Protein AF-A0A0L1L082-F1 (afdb_monomer_lite)

Sequence (130 aa):
MAKRPEKLAKGVSLTTATKDIAAAWNKLPADGRAEWVKKSAELTKIREAKIASGEFIPKAKREKNSVKRVSGYCLFNSESMAALKKSNPSLTPPEVMRKCAAMWSQLSDAEKQVYKTKALTYIKPASPAA

Secondary structure (DSSP, 8-state):
-PPPP--SPTT--HHHHHHHHHHHHHHS-HHHHHHHHHHHHHHHHHHHHHHHTTS----------S--PPPHHHHHHHHHHHHHHHH-TTS-HHHHHHHHHHHHHHS-HHHHHHHHHHHHH--PPPPP--

Foldseek 3Di:
DDDDDPDDDPPQDPVNVVVVVVVVVVPDDPVVCVVVVVVVVVVVVVVVVCCVVVVDPPPPPPPPPPQPQAALLNVQLVVQLVVCCVVCVPDDSVRSSVVSVVVVVPDDPVVSVVSRVVSVPDRPPDDPDD

Radius of gyration: 25.85 Å; chains: 1; bounding box: 34×39×58 Å

pLDDT: mean 80.3, std 14.48, range [33.47, 93.88]

Structure (mmCIF, N/CA/C/O backbone):
data_AF-A0A0L1L082-F1
#
_entry.id   AF-A0A0L1L082-F1
#
loop_
_atom_site.group_PDB
_atom_site.id
_atom_site.type_symbol
_atom_site.label_atom_id
_atom_site.label_alt_id
_atom_site.label_comp_id
_atom_site.label_asym_id
_atom_site.label_entity_id
_atom_site.label_seq_id
_atom_site.pdbx_PDB_ins_code
_atom_site.Cartn_x
_atom_site.Cartn_y
_atom_site.Cartn_z
_atom_site.occupancy
_atom_site.B_iso_or_equiv
_atom_site.auth_seq_id
_atom_site.auth_comp_id
_atom_site.auth_asym_id
_atom_site.auth_atom_id
_atom_site.pdbx_PDB_model_num
ATOM 1 N N . MET A 1 1 ? -13.280 11.711 -26.788 1.00 35.84 1 MET A N 1
ATOM 2 C CA . MET A 1 1 ? -12.785 10.443 -26.205 1.00 35.84 1 MET A CA 1
ATOM 3 C C . MET A 1 1 ? -12.498 9.481 -27.347 1.00 35.84 1 MET A C 1
ATOM 5 O O . MET A 1 1 ? -13.436 9.084 -28.025 1.00 35.84 1 MET A O 1
ATOM 9 N N . ALA A 1 2 ? -11.229 9.202 -27.652 1.00 37.78 2 ALA A N 1
ATOM 10 C CA . ALA A 1 2 ? -10.877 8.331 -28.774 1.00 37.78 2 ALA A CA 1
ATOM 11 C C . ALA A 1 2 ? -11.356 6.899 -28.484 1.00 37.78 2 ALA A C 1
ATOM 13 O O . ALA A 1 2 ? -10.952 6.300 -27.486 1.00 37.78 2 ALA A O 1
ATOM 14 N N . LYS A 1 3 ? -12.266 6.381 -29.319 1.00 42.84 3 LYS A N 1
ATOM 15 C CA . LYS A 1 3 ? -12.794 5.017 -29.203 1.00 42.84 3 LYS A CA 1
ATOM 16 C C . LYS A 1 3 ? -11.632 4.023 -29.296 1.00 42.84 3 LYS A C 1
ATOM 18 O O . LYS A 1 3 ? -10.854 4.050 -30.246 1.00 42.84 3 LYS A O 1
ATOM 23 N N . ARG A 1 4 ? -11.513 3.173 -28.274 1.00 43.34 4 ARG A N 1
ATOM 24 C CA . ARG A 1 4 ? -10.518 2.099 -28.175 1.00 43.34 4 ARG A CA 1
ATOM 25 C C . ARG A 1 4 ? -10.735 1.112 -29.333 1.00 43.34 4 ARG A C 1
ATOM 27 O O . ARG A 1 4 ? -11.865 0.657 -29.488 1.00 43.34 4 ARG A O 1
ATOM 34 N N . PRO A 1 5 ? -9.711 0.771 -30.134 1.00 51.16 5 PRO A N 1
ATOM 35 C CA . PRO A 1 5 ? -9.896 -0.146 -31.250 1.00 51.16 5 PRO A CA 1
ATOM 36 C C . PRO A 1 5 ? -10.199 -1.558 -30.734 1.00 51.16 5 PRO A C 1
ATOM 38 O O . PRO A 1 5 ? -9.426 -2.144 -29.974 1.00 51.16 5 PRO A O 1
ATOM 41 N N . GLU A 1 6 ? -11.342 -2.088 -31.150 1.00 59.56 6 GLU A N 1
ATOM 42 C CA . GLU A 1 6 ? -11.803 -3.448 -30.891 1.00 59.56 6 GLU A CA 1
ATOM 43 C C . GLU A 1 6 ? -11.027 -4.412 -31.806 1.00 59.56 6 GLU A C 1
ATOM 45 O O . GLU A 1 6 ? -11.369 -4.614 -32.966 1.00 59.56 6 GLU A O 1
ATOM 50 N N . LYS A 1 7 ? -9.895 -4.938 -31.321 1.00 58.69 7 LYS A N 1
ATOM 51 C CA . LYS A 1 7 ? -9.055 -5.900 -32.060 1.00 58.69 7 LYS A CA 1
ATOM 52 C C . LYS A 1 7 ? -8.709 -7.127 -31.214 1.00 58.69 7 LYS A C 1
ATOM 54 O O . LYS A 1 7 ? -7.547 -7.506 -31.115 1.00 58.69 7 LYS A O 1
ATOM 59 N N . LEU A 1 8 ? -9.702 -7.728 -30.566 1.00 58.50 8 LEU A N 1
ATOM 60 C CA . LEU A 1 8 ? -9.556 -9.074 -30.005 1.00 58.50 8 LEU A CA 1
ATOM 61 C C . LEU A 1 8 ? -10.238 -10.065 -30.948 1.00 58.50 8 LEU A C 1
ATOM 63 O O . LEU A 1 8 ? -11.324 -9.787 -31.455 1.00 58.50 8 LEU A O 1
ATOM 67 N N . ALA A 1 9 ? -9.587 -11.201 -31.211 1.00 62.38 9 ALA A N 1
ATOM 68 C CA . ALA A 1 9 ? -10.189 -12.282 -31.985 1.00 62.38 9 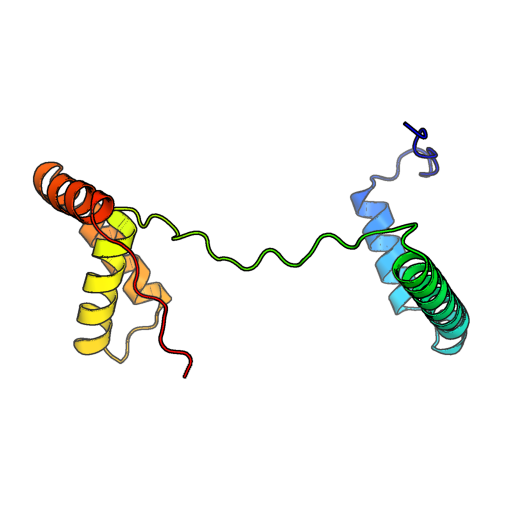ALA A CA 1
ATOM 69 C C . ALA A 1 9 ? -11.507 -12.718 -31.320 1.00 62.38 9 ALA A C 1
ATOM 71 O O . ALA A 1 9 ? -11.579 -12.822 -30.091 1.00 62.38 9 ALA A O 1
ATOM 72 N N . LYS A 1 10 ? -12.556 -12.937 -32.124 1.00 61.81 10 LYS A N 1
ATOM 73 C CA . LYS A 1 10 ? -13.899 -13.274 -31.628 1.00 61.81 10 LYS A CA 1
ATOM 74 C C . LYS A 1 10 ? -13.818 -14.494 -30.696 1.00 61.81 10 LYS A C 1
ATOM 76 O O . LYS A 1 10 ? -13.416 -15.565 -31.131 1.00 61.81 10 LYS A O 1
ATOM 81 N N . GLY A 1 11 ? -14.182 -14.312 -29.423 1.00 68.25 11 GLY A N 1
ATOM 82 C CA . GLY A 1 11 ? -14.235 -15.378 -28.412 1.00 68.25 11 GLY A CA 1
ATOM 83 C C . GLY A 1 11 ? -13.040 -15.475 -27.454 1.00 68.25 11 GLY A C 1
ATOM 84 O O . GLY A 1 11 ? -13.115 -16.227 -26.486 1.00 68.25 11 GLY A O 1
ATOM 85 N N . VAL A 1 12 ? -11.962 -14.705 -27.649 1.00 67.50 12 VAL A N 1
ATOM 86 C CA . VAL A 1 12 ? -10.824 -14.709 -26.713 1.00 67.50 12 VAL A CA 1
ATOM 87 C C . VAL A 1 12 ? -11.030 -13.649 -25.636 1.00 67.50 12 VAL A C 1
ATOM 89 O O . VAL A 1 12 ? -11.123 -12.453 -25.920 1.00 67.50 12 VAL A O 1
ATOM 92 N N . SER A 1 13 ? -11.083 -14.084 -24.375 1.00 79.38 13 SER A N 1
ATOM 93 C CA . SER A 1 13 ? -11.175 -13.162 -23.243 1.00 79.38 13 SER A CA 1
ATOM 94 C C . SER A 1 13 ? -9.901 -12.316 -23.123 1.00 79.38 13 SER A C 1
ATOM 96 O O . SER A 1 13 ? -8.794 -12.787 -23.398 1.00 79.38 13 SER A O 1
ATOM 98 N N . LEU A 1 14 ? -10.034 -11.066 -22.666 1.00 77.19 14 LEU A N 1
ATOM 99 C CA . LEU A 1 14 ? -8.897 -10.153 -22.483 1.00 77.19 14 LEU A CA 1
ATOM 100 C C . LEU A 1 14 ? -7.812 -10.758 -21.574 1.00 77.19 14 LEU A C 1
ATOM 102 O O . LEU A 1 14 ? -6.619 -10.535 -21.786 1.00 77.19 14 LEU A O 1
ATOM 106 N N . THR A 1 15 ? -8.221 -11.532 -20.568 1.00 80.06 15 THR A N 1
ATOM 107 C CA . THR A 1 15 ? -7.308 -12.188 -19.628 1.00 80.06 15 THR A CA 1
ATOM 108 C C . THR A 1 15 ? -6.534 -13.322 -20.291 1.00 80.06 15 THR A C 1
ATOM 110 O O . THR A 1 15 ? -5.339 -13.452 -20.030 1.00 80.06 15 THR A O 1
ATOM 113 N N . THR A 1 16 ? -7.163 -14.092 -21.181 1.00 81.00 16 THR A N 1
ATOM 114 C CA . THR A 1 16 ? -6.484 -15.119 -21.986 1.00 81.00 16 THR A CA 1
ATOM 115 C C . THR A 1 16 ? -5.508 -14.475 -22.971 1.00 81.00 16 THR A C 1
ATOM 117 O O . THR A 1 16 ? -4.320 -14.773 -22.927 1.00 81.00 16 THR A O 1
ATOM 120 N N . ALA A 1 17 ? -5.958 -13.480 -23.742 1.00 81.75 17 ALA A N 1
ATOM 121 C CA . ALA A 1 17 ? -5.111 -12.782 -24.713 1.00 81.75 17 ALA A CA 1
ATOM 122 C C . ALA A 1 17 ? -3.873 -12.129 -24.069 1.00 81.75 17 ALA A C 1
ATOM 124 O O . ALA A 1 17 ? -2.777 -12.181 -24.622 1.00 81.75 17 ALA A O 1
ATOM 125 N N . THR A 1 18 ? -4.018 -11.538 -22.878 1.00 83.19 18 THR A N 1
ATOM 126 C CA . THR A 1 18 ? -2.888 -10.909 -22.168 1.00 83.19 18 THR A CA 1
ATOM 127 C C . THR A 1 18 ? -1.866 -11.947 -21.700 1.00 83.19 18 THR A C 1
ATOM 129 O O . THR A 1 18 ? -0.660 -11.708 -21.787 1.00 83.19 18 THR A O 1
ATOM 132 N N . LYS A 1 19 ? -2.328 -13.112 -21.226 1.00 88.81 19 LYS A N 1
ATOM 133 C CA . LYS A 1 19 ? -1.448 -14.222 -20.833 1.00 88.81 19 LYS A CA 1
ATOM 134 C C . LYS A 1 19 ? -0.703 -14.797 -22.036 1.00 88.81 19 LYS A C 1
ATOM 136 O O . LYS A 1 19 ? 0.499 -15.028 -21.932 1.00 88.81 19 LYS A O 1
ATOM 141 N N . ASP A 1 20 ? -1.377 -14.950 -23.171 1.00 83.25 20 ASP A N 1
ATOM 142 C CA . ASP A 1 20 ? -0.773 -15.478 -24.397 1.00 83.25 20 ASP A CA 1
ATOM 143 C C . ASP A 1 20 ? 0.293 -14.531 -24.961 1.00 83.25 20 ASP A C 1
ATOM 145 O O . ASP A 1 20 ? 1.380 -14.976 -25.327 1.00 83.25 20 ASP A O 1
ATOM 149 N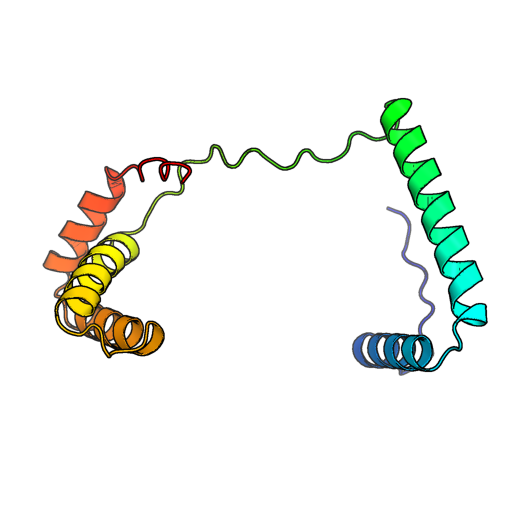 N . ILE A 1 21 ? 0.043 -13.216 -24.940 1.00 85.31 21 ILE A N 1
ATOM 150 C CA . ILE A 1 21 ? 1.037 -12.199 -25.320 1.00 85.31 21 ILE A CA 1
ATOM 151 C C . ILE A 1 21 ? 2.262 -12.265 -24.400 1.00 85.31 21 ILE A C 1
ATOM 153 O O . ILE A 1 21 ? 3.393 -12.222 -24.881 1.00 85.31 21 ILE A O 1
ATOM 157 N N . ALA A 1 22 ? 2.061 -12.404 -23.087 1.00 85.44 22 ALA A N 1
ATOM 158 C CA . ALA A 1 22 ? 3.166 -12.528 -22.138 1.00 85.44 22 ALA A CA 1
ATOM 159 C C . ALA A 1 22 ? 3.974 -13.821 -22.356 1.00 85.44 22 ALA A C 1
ATOM 161 O O . ALA A 1 22 ? 5.206 -13.804 -22.322 1.00 85.44 22 ALA A O 1
ATOM 162 N N . ALA A 1 23 ? 3.301 -14.941 -22.627 1.00 86.56 23 ALA A N 1
ATOM 163 C CA . ALA A 1 23 ? 3.953 -16.208 -22.942 1.00 86.56 23 ALA A CA 1
ATOM 164 C C . ALA A 1 23 ? 4.739 -16.135 -24.262 1.00 86.56 23 ALA A C 1
ATOM 166 O O . ALA A 1 23 ? 5.867 -16.624 -24.328 1.00 86.56 23 ALA A O 1
ATOM 167 N N . ALA A 1 24 ? 4.182 -15.488 -25.290 1.00 84.62 24 ALA A N 1
ATOM 168 C CA . ALA A 1 24 ? 4.858 -15.247 -26.562 1.00 84.62 24 ALA A CA 1
ATOM 169 C C . ALA A 1 24 ? 6.082 -14.335 -26.391 1.00 84.62 24 ALA A C 1
ATOM 171 O O . ALA A 1 24 ? 7.153 -14.643 -26.910 1.00 84.62 24 ALA A O 1
ATOM 172 N N . TRP A 1 25 ? 5.966 -13.272 -25.588 1.00 83.12 25 TRP A N 1
ATOM 173 C CA . TRP A 1 25 ? 7.078 -12.375 -25.266 1.00 83.12 25 TRP A CA 1
ATOM 174 C C . TRP A 1 25 ? 8.255 -13.119 -24.629 1.00 83.12 25 TRP A C 1
ATOM 176 O O . TRP A 1 25 ? 9.399 -12.941 -25.042 1.00 83.12 25 TRP A O 1
ATOM 186 N N . ASN A 1 26 ? 7.979 -14.014 -23.678 1.00 85.38 26 ASN A N 1
ATOM 187 C CA . ASN A 1 26 ? 9.011 -14.801 -23.000 1.00 85.38 26 ASN A CA 1
ATOM 188 C C . ASN A 1 26 ? 9.680 -15.855 -23.894 1.00 85.38 26 ASN A C 1
ATOM 190 O O . ASN A 1 26 ? 10.811 -16.246 -23.610 1.00 85.38 26 ASN A O 1
ATOM 194 N N . LYS A 1 27 ? 9.017 -16.293 -24.970 1.00 84.06 27 LYS A N 1
ATOM 195 C CA . LYS A 1 27 ? 9.551 -17.270 -25.933 1.00 84.06 27 LYS A CA 1
ATOM 196 C C . LYS A 1 27 ? 10.351 -16.637 -27.077 1.00 84.06 27 LYS A C 1
ATOM 198 O O . LYS A 1 27 ? 11.052 -17.356 -27.778 1.00 84.06 27 LYS A O 1
ATOM 203 N N . LEU A 1 28 ? 10.273 -15.317 -27.273 1.00 80.94 28 LEU A N 1
ATOM 204 C CA . LEU A 1 28 ? 11.038 -14.630 -28.320 1.00 80.94 28 LEU A CA 1
ATOM 205 C C . LEU A 1 28 ? 12.543 -14.602 -27.989 1.00 80.94 28 LEU A C 1
ATOM 207 O O . LEU A 1 28 ? 12.883 -14.294 -26.843 1.00 80.94 28 LEU A O 1
ATOM 211 N N . PRO A 1 29 ? 13.442 -14.850 -28.959 1.00 79.69 29 PRO A N 1
ATOM 212 C CA . PRO A 1 29 ? 14.884 -14.673 -28.788 1.00 79.69 29 PRO A CA 1
ATOM 213 C C . PRO A 1 29 ? 15.249 -13.193 -28.581 1.00 79.69 29 PRO A C 1
ATOM 215 O O . PRO A 1 29 ? 14.461 -12.296 -28.895 1.00 79.69 29 PRO A O 1
ATOM 218 N N . ALA A 1 30 ? 16.442 -12.934 -28.036 1.00 69.25 30 ALA A N 1
ATOM 219 C CA . ALA A 1 30 ? 16.897 -11.589 -27.665 1.00 69.25 30 ALA A CA 1
ATOM 220 C C . ALA A 1 30 ? 16.822 -10.581 -28.831 1.00 69.25 30 ALA A C 1
ATOM 222 O O . ALA A 1 30 ? 16.390 -9.445 -28.629 1.00 69.25 30 ALA A O 1
ATOM 223 N N . ASP A 1 31 ? 17.115 -11.030 -30.053 1.00 74.44 31 ASP A N 1
ATOM 224 C CA . ASP A 1 31 ? 17.080 -10.203 -31.265 1.00 74.44 31 ASP A CA 1
ATOM 225 C C . ASP A 1 31 ? 15.662 -9.748 -31.633 1.00 74.44 31 ASP A C 1
ATOM 227 O O . ASP A 1 31 ? 15.456 -8.603 -32.031 1.00 74.44 31 ASP A O 1
ATOM 231 N N . GLY A 1 32 ? 14.651 -10.589 -31.387 1.00 74.62 32 GLY A N 1
ATOM 232 C CA . GLY A 1 32 ? 13.246 -10.242 -31.624 1.00 74.62 32 GLY A CA 1
ATOM 233 C C . GLY A 1 32 ? 12.695 -9.226 -30.619 1.00 74.62 32 GLY A C 1
ATOM 234 O O . GLY A 1 32 ? 11.729 -8.522 -30.906 1.00 74.62 32 GLY A O 1
ATOM 235 N N . ARG A 1 33 ? 13.310 -9.112 -29.435 1.00 79.38 33 ARG A N 1
ATOM 236 C CA . ARG A 1 33 ? 12.949 -8.103 -28.421 1.00 79.38 33 ARG A CA 1
ATOM 237 C C . ARG A 1 33 ? 13.719 -6.798 -28.612 1.00 79.38 33 ARG A C 1
ATOM 239 O O . ARG A 1 33 ? 13.251 -5.757 -28.153 1.00 79.38 33 ARG A O 1
ATOM 246 N N . ALA A 1 34 ? 14.865 -6.832 -29.293 1.00 84.00 34 ALA A N 1
ATOM 247 C CA . ALA A 1 34 ? 15.736 -5.675 -29.481 1.00 84.00 34 ALA A CA 1
ATOM 248 C C . ALA A 1 34 ? 15.029 -4.515 -30.201 1.00 84.00 34 ALA A C 1
ATOM 250 O O . ALA A 1 34 ? 15.191 -3.359 -29.809 1.00 84.00 34 ALA A O 1
ATOM 251 N N . GLU A 1 35 ? 14.191 -4.803 -31.198 1.00 85.50 35 GLU A N 1
ATOM 252 C CA . GLU A 1 35 ? 13.399 -3.783 -31.899 1.00 85.50 35 GLU A CA 1
ATOM 253 C C . GLU A 1 35 ? 12.395 -3.087 -30.973 1.00 85.50 35 GLU A C 1
ATOM 255 O O . GLU A 1 35 ? 12.277 -1.861 -30.973 1.00 85.50 35 GLU A O 1
ATOM 260 N N . TRP A 1 36 ? 11.718 -3.852 -30.115 1.00 85.75 36 TRP A N 1
ATOM 261 C CA . TRP A 1 36 ? 10.771 -3.318 -29.135 1.00 85.75 36 TRP A CA 1
ATOM 262 C C . TRP A 1 36 ? 11.460 -2.509 -28.039 1.00 85.75 36 TRP A C 1
ATOM 264 O O . TRP A 1 36 ? 10.918 -1.499 -27.593 1.00 85.75 36 TRP A O 1
ATOM 274 N N . VAL A 1 37 ? 12.672 -2.899 -27.641 1.00 87.00 37 VAL A N 1
ATOM 275 C CA . VAL A 1 37 ? 13.504 -2.130 -26.705 1.00 87.00 37 VAL A CA 1
ATOM 276 C C . VAL A 1 37 ? 13.946 -0.808 -27.335 1.00 87.00 37 VAL A C 1
ATOM 278 O O . VAL A 1 37 ? 13.800 0.237 -26.702 1.00 87.00 37 VAL A O 1
ATOM 281 N N . LYS A 1 38 ? 14.404 -0.815 -28.595 1.00 89.81 38 LYS A N 1
ATOM 282 C CA . LYS A 1 38 ? 14.747 0.413 -29.340 1.00 89.81 38 LYS A CA 1
ATOM 283 C C . LYS A 1 38 ? 13.541 1.343 -29.461 1.00 89.81 38 LYS A C 1
ATOM 285 O O . LYS A 1 38 ? 13.642 2.521 -29.128 1.00 89.81 38 LYS A O 1
ATOM 290 N N . LYS A 1 39 ? 12.384 0.798 -29.843 1.00 90.00 39 LYS A N 1
ATOM 291 C CA . LYS A 1 39 ? 11.125 1.545 -29.939 1.00 90.00 39 LYS A CA 1
ATOM 292 C C . LYS A 1 39 ? 10.684 2.102 -28.586 1.00 90.00 39 LYS A C 1
ATOM 294 O O . LYS A 1 39 ? 10.236 3.240 -28.505 1.00 90.00 39 LYS A O 1
ATOM 299 N N . SER A 1 40 ? 10.846 1.335 -27.508 1.00 90.44 40 SER A N 1
ATOM 300 C CA . SER A 1 40 ? 10.587 1.821 -26.151 1.00 90.44 40 SER A CA 1
ATOM 301 C C . SER A 1 40 ? 11.514 2.978 -25.783 1.00 90.44 40 SER A C 1
ATOM 303 O O . SER A 1 40 ? 11.053 3.948 -25.190 1.00 90.44 40 SER A O 1
ATOM 305 N N . ALA A 1 41 ? 12.801 2.898 -26.125 1.00 92.25 41 ALA A N 1
ATOM 306 C CA . ALA A 1 41 ? 13.762 3.961 -25.850 1.00 92.25 41 ALA A CA 1
ATOM 307 C C . ALA A 1 41 ? 13.434 5.244 -26.631 1.00 92.25 41 ALA A C 1
ATOM 309 O O . ALA A 1 41 ? 13.504 6.338 -26.076 1.00 92.25 41 ALA A O 1
ATOM 310 N N . GLU A 1 42 ? 13.020 5.124 -27.893 1.00 91.56 42 GLU A N 1
ATOM 311 C CA . GLU A 1 42 ? 12.557 6.255 -28.703 1.00 91.56 42 GLU A CA 1
ATOM 312 C C . GLU A 1 42 ? 11.296 6.904 -28.114 1.00 91.56 42 GLU A C 1
ATOM 314 O O . GLU A 1 42 ? 11.245 8.121 -27.945 1.00 91.56 42 GLU A O 1
ATOM 319 N N . LEU A 1 43 ? 10.307 6.102 -27.709 1.00 91.06 43 LEU A N 1
ATOM 320 C CA . LEU A 1 43 ? 9.095 6.605 -27.054 1.00 91.06 43 LEU A CA 1
ATOM 321 C C . LEU A 1 43 ? 9.402 7.317 -25.730 1.00 91.06 43 LEU A C 1
ATOM 323 O O . LEU A 1 43 ? 8.757 8.320 -25.415 1.00 91.06 43 LEU A O 1
ATOM 327 N N . THR A 1 44 ? 10.393 6.843 -24.973 1.00 90.44 44 THR A N 1
ATOM 328 C CA . THR A 1 44 ? 10.879 7.538 -23.774 1.00 90.44 44 THR A CA 1
ATOM 329 C C . THR A 1 44 ? 11.467 8.900 -24.129 1.00 90.44 44 THR A C 1
ATOM 331 O O . THR A 1 44 ? 11.065 9.888 -23.522 1.00 90.44 44 THR A O 1
ATOM 334 N N . LYS A 1 45 ? 12.312 8.992 -25.164 1.00 93.88 45 LYS A N 1
ATOM 335 C CA . LYS A 1 45 ? 12.866 10.276 -25.632 1.00 93.88 45 LYS A CA 1
ATOM 336 C C . LYS A 1 45 ? 11.777 11.245 -26.085 1.00 93.88 45 LYS A C 1
ATOM 338 O O . LYS A 1 45 ? 11.824 12.420 -25.744 1.00 93.88 45 LYS A O 1
ATOM 343 N N . ILE A 1 46 ? 10.764 10.760 -26.806 1.00 91.50 46 ILE A N 1
ATOM 344 C CA . ILE A 1 46 ? 9.610 11.577 -27.214 1.00 91.50 46 ILE A CA 1
ATOM 345 C C . ILE A 1 46 ? 8.865 12.090 -25.982 1.00 91.50 46 ILE A C 1
ATOM 347 O O . ILE A 1 46 ? 8.504 13.263 -25.916 1.00 91.50 46 ILE A O 1
ATOM 351 N N . ARG A 1 47 ? 8.639 11.231 -24.984 1.00 89.62 47 ARG A N 1
ATOM 352 C CA . ARG A 1 47 ? 7.998 11.634 -23.731 1.00 89.62 47 ARG A CA 1
ATOM 353 C C . ARG A 1 47 ? 8.827 12.683 -22.993 1.00 89.62 47 ARG A C 1
ATOM 355 O O . ARG A 1 47 ? 8.253 13.655 -22.520 1.00 89.62 47 ARG A O 1
ATOM 362 N N . GLU A 1 48 ? 10.137 12.509 -22.902 1.00 90.50 48 GLU A N 1
ATOM 363 C CA . GLU A 1 48 ? 11.048 13.471 -22.274 1.00 90.50 48 GLU A CA 1
ATOM 364 C C . GLU A 1 48 ? 11.072 14.805 -23.024 1.00 90.50 48 GLU A C 1
ATOM 366 O O . GLU A 1 48 ? 10.964 15.851 -22.393 1.00 90.50 48 GLU A O 1
ATOM 371 N N . ALA A 1 49 ? 11.092 14.789 -24.357 1.00 91.69 49 ALA A N 1
ATOM 372 C CA . ALA A 1 49 ? 10.992 15.994 -25.176 1.00 91.69 49 ALA A CA 1
ATOM 373 C C . ALA A 1 49 ? 9.642 16.711 -24.993 1.00 91.69 49 ALA A C 1
ATOM 375 O O . ALA A 1 49 ? 9.597 17.938 -24.908 1.00 91.69 49 ALA A O 1
ATOM 376 N N . LYS A 1 50 ? 8.535 15.969 -24.861 1.00 90.94 50 LYS A N 1
ATOM 377 C CA . LYS A 1 50 ? 7.210 16.530 -24.529 1.00 90.94 50 LYS A CA 1
ATOM 378 C C . LYS A 1 50 ? 7.154 17.129 -23.124 1.00 90.94 50 LYS A C 1
ATOM 380 O O . LYS A 1 50 ? 6.435 18.097 -22.899 1.00 90.94 50 LYS A O 1
ATOM 385 N N . ILE A 1 51 ? 7.916 16.571 -22.185 1.00 86.88 51 ILE A N 1
ATOM 386 C CA . ILE A 1 51 ? 8.075 17.136 -20.840 1.00 86.88 51 ILE A CA 1
ATOM 387 C C . ILE A 1 51 ? 8.907 18.417 -20.897 1.00 86.88 51 ILE A C 1
ATOM 389 O O . ILE A 1 51 ? 8.505 19.427 -20.327 1.00 86.88 51 ILE A O 1
ATOM 393 N N . ALA A 1 52 ? 10.026 18.397 -21.622 1.00 87.25 52 ALA A N 1
ATOM 394 C CA . ALA A 1 52 ? 10.923 19.539 -21.773 1.00 87.25 52 ALA A CA 1
ATOM 395 C C . ALA A 1 52 ? 10.277 20.714 -22.526 1.00 87.25 52 ALA A C 1
ATOM 397 O O . ALA A 1 52 ? 10.512 21.866 -22.178 1.00 87.25 52 ALA A O 1
ATOM 398 N N . SER A 1 53 ? 9.429 20.435 -23.519 1.00 88.56 53 SER A N 1
ATOM 399 C CA . SER A 1 53 ? 8.657 21.452 -24.252 1.00 88.56 53 SER A CA 1
ATOM 400 C C . SER A 1 53 ? 7.420 21.955 -23.501 1.00 88.56 53 SER A C 1
ATOM 402 O O . SER A 1 53 ? 6.752 22.868 -23.976 1.00 88.56 53 SER A O 1
ATOM 404 N N . GLY A 1 54 ? 7.086 21.372 -22.344 1.00 84.62 54 GLY A N 1
ATOM 405 C CA . GLY A 1 54 ? 5.907 21.752 -21.565 1.00 84.62 54 GLY A CA 1
ATOM 406 C C . GLY A 1 54 ? 4.568 21.283 -22.152 1.00 84.62 54 GLY A C 1
ATOM 407 O O . GLY A 1 54 ? 3.531 21.527 -21.539 1.00 84.62 54 GLY A O 1
ATOM 408 N N . GLU A 1 55 ? 4.565 20.566 -23.285 1.00 85.88 55 GLU A N 1
ATOM 409 C CA . GLU A 1 55 ? 3.363 19.953 -23.883 1.00 85.88 55 GLU A CA 1
ATOM 410 C C . GLU A 1 55 ? 2.747 18.902 -22.940 1.00 85.88 55 GLU A C 1
ATOM 412 O O . GLU A 1 55 ? 1.534 18.684 -22.924 1.00 85.88 55 GLU A O 1
ATOM 417 N N . PHE A 1 56 ? 3.582 18.254 -22.121 1.00 83.12 56 PHE A N 1
ATOM 418 C CA . PHE A 1 56 ? 3.153 17.280 -21.127 1.00 83.12 56 PHE A CA 1
ATOM 419 C C . PHE A 1 56 ? 3.774 17.558 -19.759 1.00 83.12 56 PHE A C 1
ATOM 421 O O . PHE A 1 56 ? 4.971 17.380 -19.563 1.00 83.12 56 PHE A O 1
ATOM 428 N N . ILE A 1 57 ? 2.947 17.887 -18.768 1.00 80.81 57 ILE A N 1
ATOM 429 C CA . ILE A 1 57 ? 3.384 17.984 -17.371 1.00 80.81 57 ILE A CA 1
ATOM 430 C C . ILE A 1 57 ? 3.192 16.610 -16.714 1.00 80.81 57 ILE A C 1
ATOM 432 O O . ILE A 1 57 ? 2.049 16.166 -16.543 1.00 80.81 57 ILE A O 1
ATOM 436 N N . PRO A 1 58 ? 4.270 15.902 -16.319 1.00 80.06 58 PRO A N 1
ATOM 437 C CA . PRO A 1 58 ? 4.140 14.669 -15.562 1.00 80.06 58 PRO A CA 1
ATOM 438 C C . PRO A 1 58 ? 3.364 14.939 -14.284 1.00 80.06 58 PRO A C 1
ATOM 440 O O . PRO A 1 58 ? 3.630 15.904 -13.569 1.00 80.06 58 PRO A O 1
ATOM 443 N N . LYS A 1 59 ? 2.431 14.047 -13.948 1.00 77.38 59 LYS A N 1
ATOM 444 C CA . LYS A 1 59 ? 1.795 14.079 -12.635 1.00 77.38 59 LYS A CA 1
ATOM 445 C C . LYS A 1 59 ? 2.897 13.909 -11.590 1.00 77.38 59 LYS A C 1
ATOM 447 O O . LYS A 1 59 ? 3.439 12.811 -11.457 1.00 77.38 59 LYS A O 1
ATOM 452 N N . ALA A 1 60 ? 3.237 14.992 -10.892 1.00 73.50 60 ALA A N 1
ATOM 453 C CA . ALA A 1 60 ? 4.231 14.962 -9.832 1.00 73.50 60 ALA A CA 1
ATOM 454 C C . ALA 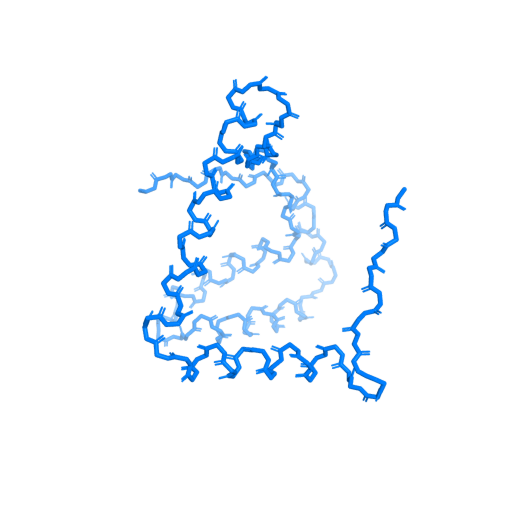A 1 60 ? 3.899 13.814 -8.871 1.00 73.50 60 ALA A C 1
ATOM 456 O O . ALA A 1 60 ? 2.726 13.597 -8.528 1.00 73.50 60 ALA A O 1
ATOM 457 N N . LYS A 1 61 ? 4.924 13.062 -8.449 1.00 61.22 61 LYS A N 1
ATOM 458 C CA . LYS A 1 61 ? 4.792 12.144 -7.318 1.00 61.22 61 LYS A CA 1
ATOM 459 C C . LYS A 1 61 ? 4.344 13.028 -6.168 1.00 61.22 61 LYS A C 1
ATOM 461 O O . LYS A 1 61 ? 5.126 13.847 -5.707 1.00 61.22 61 LYS A O 1
ATOM 466 N N . ARG A 1 62 ? 3.060 12.956 -5.800 1.00 56.12 62 ARG A N 1
ATOM 467 C CA . ARG A 1 62 ? 2.536 13.778 -4.711 1.00 56.12 62 ARG A CA 1
ATOM 468 C C . ARG A 1 62 ? 3.424 13.496 -3.508 1.00 56.12 62 ARG A C 1
ATOM 470 O O . ARG A 1 62 ? 3.408 12.367 -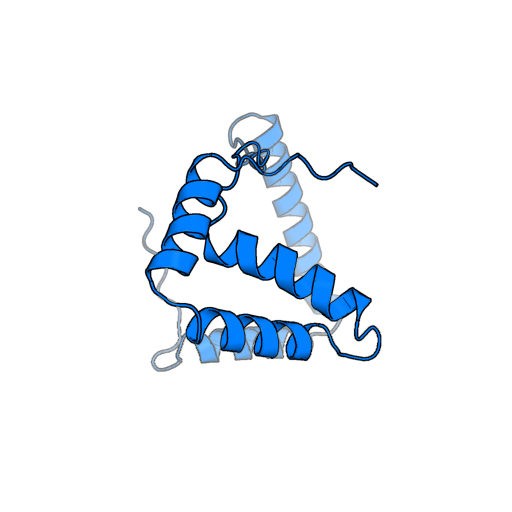3.009 1.00 56.12 62 ARG A O 1
ATOM 477 N N . GLU A 1 63 ? 4.202 14.499 -3.103 1.00 58.12 63 GLU A N 1
ATOM 478 C CA . GLU A 1 63 ? 4.778 14.594 -1.768 1.00 58.12 63 GLU A CA 1
ATOM 479 C C . GLU A 1 63 ? 3.658 14.170 -0.830 1.00 58.12 63 GLU A C 1
ATOM 481 O O . GLU A 1 63 ? 2.571 14.761 -0.833 1.00 58.12 63 GLU A O 1
ATOM 486 N N . LYS A 1 64 ? 3.845 13.054 -0.121 1.00 60.56 64 LYS A N 1
ATOM 487 C CA . LYS A 1 64 ? 2.803 12.504 0.745 1.00 60.56 64 LYS A CA 1
ATOM 488 C C . LYS A 1 64 ? 2.748 13.320 2.033 1.00 60.56 64 LYS A C 1
ATOM 490 O O . LYS A 1 64 ? 2.754 12.756 3.117 1.00 60.56 64 LYS A O 1
ATOM 495 N N . ASN A 1 65 ? 2.650 14.640 1.909 1.00 55.06 65 ASN A N 1
ATOM 496 C CA . ASN A 1 65 ? 2.392 15.573 2.993 1.00 55.06 65 ASN A CA 1
ATOM 497 C C . ASN A 1 65 ? 0.894 15.587 3.343 1.00 55.06 65 ASN A C 1
ATOM 499 O O . ASN A 1 65 ? 0.255 16.620 3.498 1.00 55.06 65 ASN A O 1
ATOM 503 N N . SER A 1 66 ? 0.295 14.398 3.388 1.00 58.03 66 SER A N 1
ATOM 504 C CA . SER A 1 66 ? -1.016 14.198 3.980 1.00 58.03 66 SER A CA 1
ATOM 505 C C . SER A 1 66 ? -0.761 13.473 5.287 1.00 58.03 66 SER A C 1
ATOM 507 O O . SER A 1 66 ? -0.379 12.295 5.260 1.00 58.03 66 SER A O 1
ATOM 509 N N . VAL A 1 67 ? -0.970 14.156 6.411 1.00 62.84 67 VAL A N 1
ATOM 510 C CA . VAL A 1 67 ? -1.099 13.504 7.715 1.00 62.84 67 VAL A CA 1
ATOM 511 C C . VAL A 1 67 ? -2.148 12.407 7.547 1.00 62.84 67 VAL A C 1
ATOM 513 O O . VAL A 1 67 ? -3.338 12.677 7.377 1.00 62.84 67 VAL A O 1
ATOM 516 N N . LYS A 1 68 ? -1.705 11.148 7.484 1.00 69.88 68 LYS A N 1
ATOM 517 C CA . LYS A 1 68 ? -2.632 10.023 7.384 1.00 69.88 68 LYS A CA 1
ATOM 518 C C . LYS A 1 68 ? -3.326 9.926 8.732 1.00 69.88 68 LYS A C 1
ATOM 520 O O . LYS A 1 68 ? -2.672 9.586 9.716 1.00 69.88 68 LYS A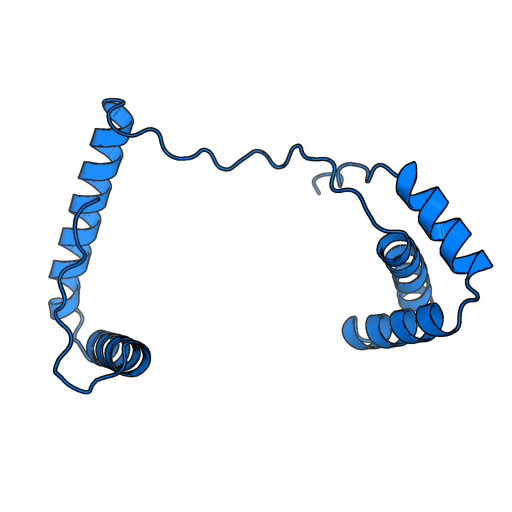 O 1
ATOM 525 N N . ARG A 1 69 ? -4.629 10.213 8.767 1.00 75.25 69 ARG A N 1
ATOM 526 C CA . ARG A 1 69 ? -5.439 9.974 9.962 1.00 75.25 69 ARG A CA 1
ATOM 527 C C . ARG A 1 69 ? -5.348 8.493 10.316 1.00 75.25 69 ARG A C 1
ATOM 529 O O . ARG A 1 69 ? -5.584 7.628 9.472 1.00 75.25 69 ARG A O 1
ATOM 536 N N . VAL A 1 70 ? -4.931 8.219 11.542 1.00 83.94 70 VAL A N 1
ATOM 537 C CA . VAL A 1 70 ? -4.833 6.866 12.090 1.00 83.94 70 VAL A CA 1
ATOM 538 C C . VAL A 1 70 ? -6.180 6.550 12.736 1.00 83.94 70 VAL A C 1
ATOM 540 O O . VAL A 1 70 ? -6.797 7.442 13.300 1.00 83.94 70 VAL A O 1
ATOM 543 N N . SER A 1 71 ? -6.687 5.322 12.608 1.00 88.75 71 SER A N 1
ATOM 544 C CA . SER A 1 71 ? -7.911 4.905 13.306 1.00 88.75 71 SER A CA 1
ATOM 545 C C . SER A 1 71 ? -7.592 4.428 14.727 1.00 88.75 71 SER A C 1
ATOM 547 O O . SER A 1 71 ? -6.451 4.066 15.018 1.00 88.75 71 SER A O 1
ATOM 549 N N . GLY A 1 72 ? -8.603 4.355 15.600 1.00 89.62 72 GLY A N 1
ATOM 550 C CA . GLY A 1 72 ? -8.429 3.816 16.957 1.00 89.62 72 GLY A CA 1
ATOM 551 C C . GLY A 1 72 ? -7.853 2.398 16.965 1.00 89.62 72 GLY A C 1
ATOM 552 O O . GLY A 1 72 ? -6.943 2.105 17.734 1.00 89.62 72 GLY A O 1
ATOM 553 N N . TYR A 1 73 ? -8.295 1.556 16.027 1.00 90.12 73 TYR A N 1
ATOM 554 C CA . TYR A 1 73 ? -7.744 0.214 15.849 1.00 90.12 73 TYR A CA 1
ATOM 555 C C . TYR A 1 73 ? -6.255 0.233 15.487 1.00 90.12 73 TYR A C 1
ATOM 557 O O . TYR A 1 73 ? -5.476 -0.538 16.034 1.00 90.12 73 TYR A O 1
ATOM 565 N N . CYS A 1 74 ? -5.834 1.125 14.586 1.00 89.50 74 CYS A N 1
ATOM 566 C CA . CYS A 1 74 ? -4.430 1.222 14.193 1.00 89.50 74 CYS A CA 1
ATOM 567 C C . CYS A 1 74 ? -3.529 1.652 15.362 1.00 89.50 74 CYS A C 1
ATOM 569 O O . CYS A 1 74 ? -2.406 1.157 15.460 1.00 89.50 74 CYS A O 1
ATOM 571 N N . LEU A 1 75 ? -4.014 2.538 16.241 1.00 89.75 75 LEU A N 1
ATOM 572 C CA . LEU A 1 75 ? -3.302 2.922 17.463 1.00 89.75 75 LEU A CA 1
ATOM 573 C C . LEU A 1 75 ? -3.151 1.742 18.414 1.00 89.75 75 LEU A C 1
ATOM 575 O O . LEU A 1 75 ? -2.024 1.380 18.750 1.00 89.75 75 LEU A O 1
ATOM 579 N N . PHE A 1 76 ? -4.268 1.099 18.757 1.00 92.00 76 PHE A N 1
ATOM 580 C CA . PHE A 1 76 ? -4.272 -0.096 19.593 1.00 92.00 76 PHE A CA 1
ATOM 581 C C . PHE A 1 76 ? -3.320 -1.159 19.044 1.00 92.00 76 PHE A C 1
ATOM 583 O O . PHE A 1 76 ? -2.42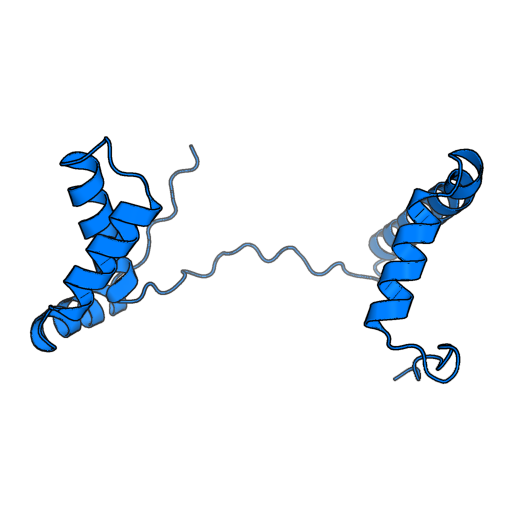8 -1.624 19.743 1.00 92.00 76 PHE A O 1
ATOM 590 N N . ASN A 1 77 ? -3.431 -1.475 17.753 1.00 91.50 77 ASN A N 1
ATOM 591 C CA . ASN A 1 77 ? -2.594 -2.488 17.132 1.00 91.50 77 ASN A CA 1
ATOM 592 C C . ASN A 1 77 ? -1.105 -2.111 17.189 1.00 91.50 77 ASN A C 1
ATOM 594 O O . ASN A 1 77 ? -0.273 -2.981 17.405 1.00 91.50 77 ASN A O 1
ATOM 598 N N . SER A 1 78 ? -0.746 -0.831 17.042 1.00 88.50 78 SER A N 1
ATOM 599 C CA . SER A 1 78 ? 0.652 -0.400 17.165 1.00 88.50 78 SER A CA 1
ATOM 600 C C . SER A 1 78 ? 1.213 -0.570 18.582 1.00 88.50 78 SER A C 1
ATOM 602 O O . SER A 1 78 ? 2.336 -1.052 18.736 1.00 88.50 78 SER A O 1
ATOM 604 N N . GLU A 1 79 ? 0.419 -0.251 19.607 1.00 89.69 79 GLU A N 1
ATOM 605 C CA . GLU A 1 79 ? 0.787 -0.410 21.018 1.00 89.69 79 GLU A CA 1
ATOM 606 C C . GLU A 1 79 ? 0.884 -1.896 21.390 1.00 89.69 79 GLU A C 1
ATOM 608 O O . GLU A 1 79 ? 1.906 -2.354 21.910 1.00 89.69 79 GLU A O 1
ATOM 613 N N . SER A 1 80 ? -0.140 -2.680 21.049 1.00 89.88 80 SER A N 1
ATOM 614 C CA . SER A 1 80 ? -0.211 -4.110 21.351 1.00 89.88 80 SER A CA 1
ATOM 615 C C . SER A 1 80 ? 0.849 -4.912 20.604 1.00 89.88 80 SER A C 1
ATOM 617 O O . SER A 1 80 ? 1.464 -5.796 21.198 1.00 89.88 80 SER A O 1
ATOM 619 N N . MET A 1 81 ? 1.129 -4.600 19.334 1.00 87.50 81 MET A N 1
ATOM 620 C CA . MET A 1 81 ? 2.212 -5.256 18.597 1.00 87.50 81 MET A CA 1
ATOM 621 C C . MET A 1 81 ? 3.574 -4.977 19.227 1.00 87.50 81 MET A C 1
ATOM 623 O O . MET A 1 81 ? 4.393 -5.889 19.325 1.00 87.50 81 MET A O 1
ATOM 627 N N . ALA A 1 82 ? 3.829 -3.740 19.667 1.00 87.94 82 ALA A N 1
ATOM 628 C CA . ALA A 1 82 ? 5.080 -3.388 20.332 1.00 87.94 82 ALA A CA 1
ATOM 629 C C . ALA A 1 82 ? 5.236 -4.131 21.668 1.00 87.94 82 ALA A C 1
ATOM 631 O O . ALA A 1 82 ? 6.315 -4.651 21.955 1.00 87.94 82 ALA A O 1
ATOM 632 N N . ALA A 1 83 ? 4.162 -4.238 22.454 1.00 87.94 83 ALA A N 1
ATOM 633 C CA . ALA A 1 83 ? 4.154 -4.992 23.705 1.00 87.94 83 ALA A CA 1
ATOM 634 C C . ALA A 1 83 ? 4.352 -6.501 23.479 1.00 87.94 83 ALA A C 1
ATOM 636 O O . ALA A 1 83 ? 5.177 -7.124 24.146 1.00 87.94 83 ALA A O 1
ATOM 637 N N . LEU A 1 84 ? 3.651 -7.087 22.503 1.00 87.56 84 LEU A N 1
ATOM 638 C CA . LEU A 1 84 ? 3.752 -8.513 22.180 1.00 87.56 84 LEU A CA 1
ATOM 639 C C . LEU A 1 84 ? 5.102 -8.886 21.572 1.00 87.56 84 LEU A C 1
ATOM 641 O O . LEU A 1 84 ? 5.631 -9.944 21.890 1.00 87.56 84 LEU A O 1
ATOM 645 N N . LYS A 1 85 ? 5.690 -8.021 20.739 1.00 85.75 85 LYS A N 1
ATOM 646 C CA . LYS A 1 85 ? 7.030 -8.249 20.187 1.00 85.75 85 LYS A CA 1
ATOM 647 C C . LYS A 1 85 ? 8.109 -8.182 21.271 1.00 85.75 85 LYS A C 1
ATOM 649 O O . LYS A 1 85 ? 9.074 -8.932 21.199 1.00 85.75 85 LYS A O 1
ATOM 654 N N . LYS A 1 86 ? 7.948 -7.306 22.272 1.00 85.81 86 LYS A N 1
ATOM 655 C CA . LYS A 1 86 ? 8.864 -7.220 23.422 1.00 85.81 86 LYS A CA 1
ATOM 656 C C . LYS A 1 86 ? 8.767 -8.443 24.334 1.00 85.81 86 LYS A C 1
ATOM 658 O O . LYS A 1 86 ? 9.796 -8.940 24.768 1.00 85.81 86 LYS A O 1
ATOM 663 N N . SER A 1 87 ? 7.555 -8.921 24.617 1.00 86.44 87 SER A N 1
ATOM 664 C CA . SER A 1 87 ? 7.350 -10.094 25.479 1.00 86.44 87 SER A CA 1
ATOM 665 C C . SER A 1 87 ? 7.614 -11.421 24.769 1.00 86.44 87 SER A C 1
ATOM 667 O O . SER A 1 87 ? 7.978 -12.393 25.418 1.00 86.44 87 SER A O 1
ATOM 669 N N . ASN A 1 88 ? 7.445 -11.472 23.446 1.00 82.50 88 ASN A N 1
ATOM 670 C CA . ASN A 1 88 ? 7.595 -12.684 22.647 1.00 82.50 88 ASN A CA 1
ATOM 671 C C . ASN A 1 88 ? 8.388 -12.400 21.359 1.00 82.50 88 ASN A C 1
ATOM 673 O O . ASN A 1 88 ? 7.812 -12.401 20.265 1.00 82.50 88 ASN A O 1
ATOM 677 N N . PRO A 1 89 ? 9.710 -12.177 21.455 1.00 82.12 89 PRO A N 1
ATOM 678 C CA . PRO A 1 89 ? 10.542 -11.888 20.287 1.00 82.12 89 PRO A CA 1
ATOM 679 C C . PRO A 1 89 ? 10.608 -13.051 19.282 1.00 82.12 89 PRO A C 1
ATOM 681 O O . PRO A 1 89 ? 10.949 -12.827 18.124 1.00 82.12 89 PRO A O 1
ATOM 684 N N . SER A 1 90 ? 10.252 -14.274 19.695 1.00 85.75 90 SER A N 1
ATOM 685 C CA . SER A 1 90 ? 10.208 -15.472 18.844 1.00 85.75 90 SER A CA 1
ATOM 686 C C . SER A 1 90 ? 8.969 -15.565 17.946 1.00 85.75 90 SER A C 1
ATOM 688 O O . SER A 1 90 ? 8.961 -16.368 17.017 1.00 85.75 90 SER A O 1
ATOM 690 N N . LEU A 1 91 ? 7.908 -14.793 18.219 1.00 82.88 91 LEU A N 1
ATOM 691 C CA . LEU A 1 91 ? 6.683 -14.840 17.418 1.00 82.88 91 LEU A CA 1
ATOM 692 C C . LEU A 1 91 ? 6.854 -14.079 16.108 1.00 82.88 91 LEU A C 1
ATOM 694 O O . LEU A 1 91 ? 7.396 -12.970 16.062 1.00 82.88 91 LEU A O 1
ATOM 698 N N . THR A 1 92 ? 6.313 -14.645 15.035 1.00 89.19 92 THR A N 1
ATOM 699 C CA . THR A 1 92 ? 6.373 -14.005 13.723 1.00 89.19 92 THR A CA 1
ATOM 700 C C . THR A 1 92 ? 5.410 -12.808 13.658 1.00 89.19 92 THR A C 1
ATOM 702 O O . THR A 1 92 ? 4.339 -12.828 14.278 1.00 89.19 92 THR A O 1
ATOM 705 N N . PRO A 1 93 ? 5.720 -11.750 12.882 1.00 85.19 93 PRO A N 1
ATOM 706 C CA . PRO A 1 93 ? 4.833 -10.590 12.752 1.00 85.19 93 PRO A CA 1
ATOM 707 C C . PRO A 1 93 ? 3.363 -10.922 12.401 1.00 85.19 93 PRO A C 1
ATOM 709 O O . PRO A 1 93 ? 2.467 -10.285 12.965 1.00 85.19 93 PRO A O 1
ATOM 712 N N . PRO A 1 94 ? 3.061 -11.921 11.542 1.00 90.19 94 PRO A N 1
ATOM 713 C CA . PRO A 1 94 ? 1.683 -12.336 11.270 1.00 90.19 94 PRO A CA 1
ATOM 714 C C . PRO A 1 94 ? 0.963 -12.953 12.478 1.00 90.19 94 PRO A C 1
ATOM 716 O O . PRO A 1 94 ? -0.243 -12.764 12.636 1.00 90.19 94 PRO A O 1
ATOM 719 N N . GLU A 1 95 ? 1.669 -13.691 13.332 1.00 90.12 95 GLU A N 1
ATOM 720 C CA . GLU A 1 95 ? 1.092 -14.297 14.540 1.00 90.12 95 GLU A CA 1
ATOM 721 C C . GLU A 1 95 ? 0.796 -13.244 15.600 1.00 90.12 95 GLU A C 1
ATOM 723 O O . GLU A 1 95 ? -0.273 -13.263 16.213 1.00 90.12 95 GLU A O 1
ATOM 728 N N . VAL A 1 96 ? 1.705 -12.280 15.761 1.00 90.19 96 VAL A N 1
ATOM 729 C CA . VAL A 1 96 ? 1.488 -11.116 16.624 1.00 90.19 96 VAL A CA 1
ATOM 730 C C . VAL A 1 96 ? 0.257 -10.334 16.155 1.00 90.19 96 VAL A C 1
ATOM 732 O O . VAL A 1 96 ? -0.600 -10.008 16.973 1.00 90.19 96 VAL A O 1
ATOM 735 N N . MET A 1 97 ? 0.104 -10.115 14.842 1.00 89.50 97 MET A N 1
ATOM 736 C CA . MET A 1 97 ? -1.082 -9.459 14.271 1.00 89.50 97 MET A CA 1
ATOM 737 C C . MET A 1 97 ? -2.374 -10.208 14.589 1.00 89.50 97 MET A C 1
ATOM 739 O O . MET A 1 97 ? -3.351 -9.589 15.006 1.00 89.50 97 MET A O 1
ATOM 743 N N . ARG A 1 98 ? -2.388 -11.535 14.422 1.00 92.00 98 ARG A N 1
ATOM 744 C CA . ARG A 1 98 ? -3.566 -12.355 14.741 1.00 92.00 98 ARG A CA 1
ATOM 745 C C . ARG A 1 98 ? -3.962 -12.228 16.214 1.00 92.00 98 ARG A C 1
ATOM 747 O O . ARG A 1 98 ? -5.144 -12.060 16.503 1.00 92.00 98 ARG A O 1
ATOM 754 N N . LYS A 1 99 ? -2.990 -12.238 17.133 1.00 90.38 99 LYS A N 1
ATOM 755 C CA . LYS A 1 99 ? -3.240 -12.035 18.571 1.00 90.38 99 LYS A CA 1
ATOM 756 C C . LYS A 1 99 ? -3.777 -10.634 18.878 1.00 90.38 99 LYS A C 1
ATOM 758 O O . LYS A 1 99 ? -4.747 -10.518 19.622 1.00 90.38 99 LYS A O 1
ATOM 763 N N . CYS A 1 100 ? -3.209 -9.584 18.279 1.00 91.75 100 CYS A N 1
ATOM 764 C CA . CYS A 1 100 ? -3.722 -8.219 18.436 1.00 91.75 100 CYS A CA 1
ATOM 765 C C . CYS A 1 100 ? -5.163 -8.085 17.926 1.00 91.75 100 CYS A C 1
ATOM 767 O O . CYS A 1 100 ? -6.003 -7.511 18.614 1.00 91.75 100 CYS A O 1
ATOM 769 N N . ALA A 1 101 ? -5.476 -8.653 16.759 1.00 91.50 101 ALA A N 1
ATOM 770 C CA . ALA A 1 101 ? -6.828 -8.620 16.206 1.00 91.50 101 ALA A CA 1
ATOM 771 C C . ALA A 1 101 ? -7.843 -9.334 17.118 1.00 91.50 101 ALA A C 1
ATOM 773 O O . ALA A 1 101 ? -8.926 -8.805 17.360 1.00 91.50 101 ALA A O 1
ATOM 774 N N . ALA A 1 102 ? -7.481 -10.498 17.671 1.00 92.94 102 ALA A N 1
ATOM 775 C CA . ALA A 1 102 ? -8.324 -11.220 18.624 1.00 92.94 102 ALA A CA 1
ATOM 776 C C . ALA A 1 102 ? -8.576 -10.405 19.905 1.00 92.94 102 ALA A C 1
ATOM 778 O O . ALA A 1 102 ? -9.720 -10.294 20.343 1.00 92.94 102 ALA A O 1
ATOM 779 N N . MET A 1 103 ? -7.531 -9.779 20.456 1.00 91.69 103 MET A N 1
ATOM 780 C CA . MET A 1 103 ? -7.644 -8.926 21.642 1.00 91.69 103 MET A CA 1
ATOM 781 C C . MET A 1 103 ? -8.550 -7.718 21.378 1.00 91.69 103 MET A C 1
ATOM 783 O O . MET A 1 103 ? -9.419 -7.423 22.189 1.00 91.69 103 MET A O 1
ATOM 787 N N . TRP A 1 104 ? -8.426 -7.068 20.216 1.00 92.25 104 TRP A N 1
ATOM 788 C CA . TRP A 1 104 ? -9.316 -5.966 19.840 1.00 92.25 104 TRP A CA 1
ATOM 789 C C . TRP A 1 104 ? -10.783 -6.393 19.767 1.00 92.25 104 TRP A C 1
ATOM 791 O O . TRP A 1 104 ? -11.658 -5.648 20.201 1.00 92.25 104 TRP A O 1
ATOM 801 N N . SER A 1 105 ? -11.076 -7.582 19.237 1.00 92.50 105 SER A N 1
ATOM 802 C CA . SER A 1 105 ? -12.449 -8.094 19.175 1.00 92.50 105 SER A CA 1
ATOM 803 C C . SER A 1 105 ? -13.055 -8.305 20.564 1.00 92.50 105 SER A C 1
ATOM 805 O O . SER A 1 105 ? -14.245 -8.052 20.727 1.00 92.50 105 SER A O 1
ATOM 807 N N . GLN A 1 106 ? -12.240 -8.698 21.549 1.00 93.25 106 GLN A N 1
ATOM 808 C CA . GLN A 1 106 ? -12.652 -8.936 22.938 1.00 93.25 106 GLN A CA 1
ATOM 809 C C . GLN A 1 106 ? -12.852 -7.657 23.764 1.00 93.25 106 GLN A C 1
ATOM 811 O O . GLN A 1 106 ? -13.545 -7.709 24.775 1.00 93.25 106 GLN A O 1
ATOM 816 N N . LEU A 1 107 ? -12.279 -6.520 23.351 1.00 91.56 107 LEU A N 1
ATOM 817 C CA . LEU A 1 107 ? -12.489 -5.247 24.046 1.00 91.56 107 LEU A CA 1
ATOM 818 C C . LEU A 1 107 ? -13.958 -4.815 23.994 1.00 91.56 107 LEU A C 1
ATOM 820 O O . LEU A 1 107 ? -14.632 -4.947 22.963 1.00 91.56 107 LEU A O 1
ATOM 824 N N . SER A 1 108 ? -14.414 -4.206 25.082 1.00 93.12 108 SER A N 1
ATOM 825 C CA . SER A 1 108 ? -15.715 -3.551 25.163 1.00 93.12 108 SER A CA 1
ATOM 826 C C . SER A 1 108 ? -15.792 -2.323 24.249 1.00 93.12 108 SER A C 1
ATOM 828 O O . SER A 1 108 ? -14.781 -1.729 23.854 1.00 93.12 108 SER A O 1
ATOM 830 N N . ASP A 1 109 ? -17.011 -1.897 23.923 1.00 91.38 109 ASP A N 1
ATOM 831 C CA . ASP A 1 109 ? -17.218 -0.695 23.109 1.00 91.38 109 ASP A CA 1
ATOM 832 C C . ASP A 1 109 ? -16.694 0.573 23.794 1.00 91.38 109 ASP A C 1
ATOM 834 O O . ASP A 1 109 ? -16.199 1.470 23.110 1.00 91.38 109 ASP A O 1
ATOM 838 N N . ALA A 1 110 ? -16.712 0.622 25.131 1.00 91.81 110 ALA A N 1
ATOM 839 C CA . ALA A 1 110 ? -16.142 1.718 25.911 1.00 91.81 110 ALA A CA 1
ATOM 840 C C . ALA A 1 110 ? -14.619 1.823 25.720 1.00 91.81 110 ALA A C 1
ATOM 842 O O . ALA A 1 110 ? -14.098 2.901 25.430 1.00 91.81 110 ALA A O 1
ATOM 843 N N . GLU A 1 111 ? -13.899 0.702 25.789 1.00 90.69 111 GLU A N 1
ATOM 844 C CA . GLU A 1 111 ? -12.446 0.662 25.578 1.00 90.69 111 GLU A CA 1
ATOM 845 C C . GLU A 1 111 ? -12.082 1.014 24.134 1.00 90.69 111 GLU A C 1
ATOM 847 O O . GLU A 1 111 ? -11.200 1.840 23.881 1.00 90.69 111 GLU A O 1
ATOM 852 N N . LYS A 1 112 ? -12.823 0.466 23.164 1.00 91.94 112 LYS A N 1
ATOM 853 C CA . LYS A 1 112 ? -12.678 0.829 21.747 1.00 91.94 112 LYS A CA 1
ATOM 854 C C . LYS A 1 112 ? -12.931 2.321 21.525 1.00 91.94 112 LYS A C 1
ATOM 856 O O . LYS A 1 112 ? -12.253 2.934 20.695 1.00 91.94 112 LYS A O 1
ATOM 861 N N . GLN A 1 113 ? -13.874 2.922 22.251 1.00 92.25 113 GLN A N 1
ATOM 862 C CA . GLN A 1 113 ? -14.191 4.346 22.149 1.00 92.25 113 GLN A CA 1
ATOM 863 C C . GLN A 1 113 ? -13.046 5.230 22.645 1.00 92.25 113 GLN A C 1
ATOM 865 O O . GLN A 1 113 ? -12.740 6.225 21.990 1.00 92.25 113 GLN A O 1
ATOM 870 N N . VAL A 1 114 ? -12.339 4.841 23.711 1.00 92.81 114 VAL A N 1
ATOM 871 C CA . VAL A 1 114 ? -11.128 5.551 24.167 1.00 92.81 114 VAL A CA 1
ATOM 872 C C . VAL A 1 114 ? -10.095 5.629 23.042 1.00 92.81 114 VAL A C 1
ATOM 874 O O . VAL A 1 114 ? -9.552 6.701 22.767 1.00 92.81 114 VAL A O 1
ATOM 877 N N . TYR A 1 115 ? -9.863 4.524 22.329 1.00 92.31 115 TYR A N 1
ATOM 878 C CA . TYR A 1 115 ? -8.944 4.504 21.189 1.00 92.31 115 TYR A CA 1
ATOM 879 C C . TYR A 1 115 ? -9.445 5.324 19.999 1.00 92.31 115 TYR A C 1
ATOM 881 O O . TYR A 1 115 ? -8.644 5.983 19.337 1.00 92.31 115 TYR A O 1
ATOM 889 N N . LYS A 1 116 ? -10.755 5.329 19.726 1.00 90.12 116 LYS A N 1
ATOM 890 C CA . LYS A 1 116 ? -11.346 6.199 18.696 1.00 90.12 116 LYS A CA 1
ATOM 891 C C . LYS A 1 116 ? -11.131 7.676 19.031 1.00 90.12 116 LYS A C 1
ATOM 893 O O . LYS A 1 116 ? -10.703 8.416 18.154 1.00 90.12 116 LYS A O 1
ATOM 898 N N . THR A 1 117 ? -11.344 8.089 20.280 1.00 91.25 117 THR A N 1
ATOM 899 C CA . THR A 1 117 ? -11.112 9.473 20.723 1.00 91.25 117 THR A CA 1
ATOM 900 C C . THR A 1 117 ? -9.632 9.845 20.649 1.00 91.25 117 THR A C 1
ATOM 902 O O . THR A 1 117 ? -9.298 10.883 20.081 1.00 91.25 117 THR A O 1
ATOM 905 N N . LYS A 1 118 ? -8.729 8.973 21.122 1.00 88.81 118 LYS A N 1
ATOM 906 C CA . LYS A 1 118 ? -7.271 9.163 20.985 1.00 88.81 118 LYS A CA 1
ATOM 907 C C . LYS A 1 118 ? -6.852 9.322 19.522 1.00 88.81 118 LYS A C 1
ATOM 909 O O . LYS A 1 118 ? -6.018 10.156 19.203 1.00 88.81 118 LYS A O 1
ATOM 914 N N . ALA A 1 119 ? -7.451 8.553 18.617 1.00 90.12 119 ALA A N 1
ATOM 915 C CA . ALA A 1 119 ? -7.155 8.610 17.190 1.00 90.12 119 ALA A CA 1
ATOM 916 C C . ALA A 1 119 ? -7.562 9.927 16.514 1.00 90.12 119 ALA A C 1
ATOM 918 O O . ALA A 1 119 ? -6.930 10.318 15.534 1.00 90.12 119 ALA A O 1
ATOM 919 N N . LEU A 1 120 ? -8.582 10.624 17.029 1.00 86.81 120 LEU A N 1
ATOM 920 C CA . LEU A 1 120 ? -9.003 11.923 16.494 1.00 86.81 120 LEU A CA 1
ATOM 921 C C . LEU A 1 120 ? -7.951 13.010 16.725 1.00 86.81 120 LEU A C 1
ATOM 923 O O . LEU A 1 120 ? -7.751 13.854 15.854 1.00 86.81 120 LEU A O 1
ATOM 927 N N . THR A 1 121 ? -7.284 12.982 17.878 1.00 85.00 121 THR A N 1
ATOM 928 C CA . THR A 1 121 ? -6.238 13.948 18.245 1.00 85.00 121 THR A CA 1
ATOM 929 C C . THR A 1 121 ? -4.835 13.470 17.872 1.00 85.00 121 THR A C 1
ATOM 931 O O . THR A 1 121 ? -3.895 14.262 17.855 1.00 85.00 121 THR A O 1
ATOM 934 N N . TYR A 1 122 ? -4.676 12.187 17.536 1.00 82.94 122 TYR A N 1
ATOM 935 C CA . TYR A 1 122 ? -3.387 11.611 17.186 1.00 82.94 122 TYR A CA 1
ATOM 936 C C . TYR A 1 122 ? -2.920 12.032 15.789 1.00 82.94 122 TYR A C 1
ATOM 938 O O . TYR A 1 122 ? -3.426 11.584 14.755 1.00 82.94 122 TYR A O 1
ATOM 946 N N . ILE A 1 123 ? -1.861 12.836 15.771 1.00 79.19 123 ILE A N 1
ATOM 947 C CA . ILE A 1 123 ? -1.076 13.133 14.578 1.00 79.19 123 ILE A CA 1
ATOM 948 C C . ILE A 1 123 ? 0.138 12.211 14.602 1.00 79.19 123 ILE A C 1
ATOM 950 O O . ILE A 1 123 ? 0.979 12.304 15.494 1.00 79.19 123 ILE A O 1
ATOM 954 N N . LYS A 1 124 ? 0.234 11.308 13.619 1.00 71.31 124 LYS A N 1
ATOM 955 C CA . LYS A 1 124 ? 1.406 10.437 13.493 1.00 71.31 124 LYS A CA 1
ATOM 956 C C . LYS A 1 124 ? 2.653 11.313 13.296 1.00 71.31 124 LYS A C 1
ATOM 958 O O . LYS A 1 124 ? 2.699 12.014 12.281 1.00 71.31 124 LYS A O 1
ATOM 963 N N . PRO A 1 125 ? 3.657 11.261 14.194 1.00 68.56 125 PRO A N 1
ATOM 964 C CA . PRO A 1 125 ? 4.898 11.990 13.978 1.00 68.56 125 PRO A CA 1
ATOM 965 C C . PRO A 1 125 ? 5.565 11.467 12.703 1.00 68.56 125 PRO A C 1
ATOM 967 O O . PRO A 1 125 ? 5.508 10.264 12.410 1.00 68.56 125 PRO A O 1
ATOM 970 N N . ALA A 1 126 ? 6.160 12.369 11.920 1.00 60.59 126 ALA A N 1
ATOM 971 C CA . ALA A 1 126 ? 6.983 11.974 10.786 1.00 60.59 126 ALA A CA 1
ATOM 972 C C . ALA A 1 126 ? 8.050 11.003 11.307 1.00 60.59 126 ALA A C 1
ATOM 974 O O . ALA A 1 126 ? 8.754 11.316 12.265 1.00 60.59 126 ALA A O 1
ATOM 975 N N . SER A 1 127 ? 8.100 9.794 10.734 1.00 46.81 127 SER A N 1
ATOM 976 C CA . SER A 1 127 ? 9.145 8.830 11.078 1.00 46.81 127 SER A CA 1
ATOM 977 C C . SER A 1 127 ? 10.481 9.537 10.879 1.00 46.81 127 SER A C 1
ATOM 979 O O . SER A 1 127 ? 10.669 10.064 9.777 1.00 46.81 127 SER A O 1
ATOM 981 N N . PRO A 1 128 ? 11.379 9.582 11.881 1.00 42.16 128 PRO A N 1
ATOM 982 C CA . PRO A 1 128 ? 12.720 10.076 11.631 1.00 42.16 128 PRO A CA 1
ATOM 983 C C . PRO A 1 128 ? 13.276 9.240 10.480 1.00 42.16 128 PRO A C 1
ATOM 985 O O . PRO A 1 128 ? 13.163 8.009 10.490 1.00 42.16 128 PRO A O 1
ATOM 988 N N . ALA A 1 129 ? 13.727 9.928 9.433 1.00 39.97 129 ALA A N 1
ATOM 989 C CA . ALA A 1 129 ? 14.489 9.300 8.374 1.00 39.97 129 ALA A CA 1
ATOM 990 C C . ALA A 1 129 ? 15.719 8.692 9.056 1.00 39.97 129 ALA A C 1
ATOM 992 O O . ALA A 1 129 ? 16.526 9.428 9.620 1.00 39.97 129 ALA A O 1
ATOM 993 N N . ALA A 1 130 ? 15.749 7.361 9.126 1.00 33.47 130 ALA A N 1
ATOM 994 C CA . ALA A 1 130 ? 16.930 6.610 9.518 1.00 33.47 130 ALA A CA 1
ATOM 995 C C . ALA A 1 130 ? 17.909 6.579 8.343 1.00 33.47 130 ALA A C 1
ATOM 997 O O . ALA A 1 130 ? 17.414 6.496 7.192 1.00 33.47 130 ALA A O 1
#